Protein AF-A0A9D0P211-F1 (afdb_monomer)

Mean predicted aligned error: 15.89 Å

Solvent-accessible surface area (backbone atoms only — not comparable to full-atom values): 9750 Å² total; per-residue (Å²): 135,83,51,76,66,58,62,56,52,52,61,48,54,74,66,60,80,71,87,71,80,75,67,70,70,62,58,51,58,53,49,53,50,37,59,77,67,68,64,81,74,53,73,68,56,51,55,50,49,47,58,64,66,72,54,76,87,74,56,59,80,42,78,95,65,98,55,91,72,79,74,82,28,56,58,82,74,62,78,62,93,88,68,53,65,65,60,54,50,49,53,51,52,51,52,52,51,51,50,53,46,49,55,53,32,52,68,76,44,55,73,68,44,40,51,58,42,38,40,50,72,74,40,85,80,57,58,54,55,59,62,54,11,63,76,70,73,47,54,41,67,55,50,52,53,42,46,51,53,42,51,54,51,38,53,52,52,70,73,107

Structure (mmCIF, N/CA/C/O backbone):
data_AF-A0A9D0P211-F1
#
_entry.id   AF-A0A9D0P211-F1
#
loop_
_atom_site.group_PDB
_atom_site.id
_atom_site.type_symbol
_atom_site.label_atom_id
_atom_site.label_alt_id
_atom_site.label_comp_id
_atom_site.label_asym_id
_atom_site.label_entity_id
_atom_site.label_seq_id
_atom_site.pdbx_PDB_ins_code
_atom_site.Cartn_x
_atom_site.Cartn_y
_atom_site.Cartn_z
_atom_site.occupancy
_atom_site.B_iso_or_equiv
_atom_site.auth_seq_id
_atom_site.auth_comp_id
_atom_site.auth_asym_id
_atom_site.auth_atom_id
_atom_site.pdbx_PDB_model_num
ATOM 1 N N . MET A 1 1 ? 31.264 -15.981 -13.232 1.00 38.81 1 MET A N 1
ATOM 2 C CA . MET A 1 1 ? 31.185 -14.729 -12.451 1.00 38.81 1 MET A CA 1
ATOM 3 C C . MET A 1 1 ? 31.840 -13.639 -13.275 1.00 38.81 1 MET A C 1
ATOM 5 O O . MET A 1 1 ? 33.048 -13.477 -13.200 1.00 38.81 1 MET A O 1
ATOM 9 N N . ILE A 1 2 ? 31.065 -12.987 -14.140 1.00 40.91 2 ILE A N 1
ATOM 10 C CA . ILE A 1 2 ? 31.546 -11.844 -14.923 1.00 40.91 2 ILE A CA 1
ATOM 11 C C . IL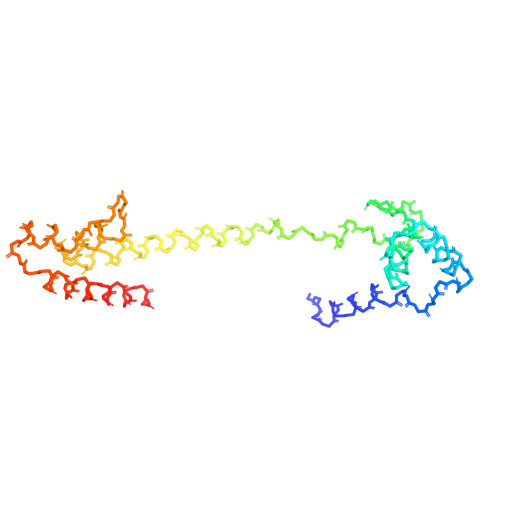E A 1 2 ? 31.554 -10.660 -13.956 1.00 40.91 2 ILE A C 1
ATOM 13 O O . ILE A 1 2 ? 30.556 -10.409 -13.279 1.00 40.91 2 ILE A O 1
ATOM 17 N N . SER A 1 3 ? 32.718 -10.044 -13.777 1.00 36.97 3 SER A N 1
ATOM 18 C CA . SER A 1 3 ? 32.926 -9.029 -12.747 1.00 36.97 3 SER A CA 1
ATOM 19 C C . SER A 1 3 ? 32.096 -7.788 -13.076 1.00 36.97 3 SER A C 1
ATOM 21 O O . SER A 1 3 ? 31.939 -7.439 -14.243 1.00 36.97 3 SER A O 1
ATOM 23 N N . VAL A 1 4 ? 31.602 -7.065 -12.065 1.00 43.34 4 VAL A N 1
ATOM 24 C CA . VAL A 1 4 ? 30.911 -5.769 -12.250 1.00 43.34 4 VAL A CA 1
ATOM 25 C C . VAL A 1 4 ? 31.782 -4.783 -13.059 1.00 43.34 4 VAL A C 1
ATOM 27 O O . VAL A 1 4 ? 31.261 -3.913 -13.755 1.00 43.34 4 VAL A O 1
ATOM 30 N N . SER A 1 5 ? 33.106 -4.976 -13.054 1.00 41.69 5 SER A N 1
ATOM 31 C CA . SER A 1 5 ? 34.055 -4.260 -13.913 1.00 41.69 5 SER A CA 1
ATOM 32 C C . SER A 1 5 ? 33.839 -4.495 -15.417 1.00 41.69 5 SER A C 1
ATOM 34 O O . SER A 1 5 ? 33.964 -3.545 -16.188 1.00 41.69 5 SER A O 1
ATOM 36 N N . ASP A 1 6 ? 33.445 -5.698 -15.845 1.00 41.53 6 ASP A N 1
ATOM 37 C CA . ASP A 1 6 ? 33.253 -6.046 -17.264 1.00 41.53 6 ASP A CA 1
ATOM 38 C C . ASP A 1 6 ? 31.988 -5.385 -17.843 1.00 41.53 6 ASP A C 1
ATOM 40 O O . ASP A 1 6 ? 31.980 -4.913 -18.982 1.00 41.53 6 ASP A O 1
ATOM 44 N N . ALA A 1 7 ? 30.943 -5.223 -17.023 1.00 45.09 7 ALA A N 1
ATOM 45 C CA . ALA A 1 7 ? 29.734 -4.483 -17.396 1.00 45.09 7 ALA A CA 1
ATOM 46 C C . ALA A 1 7 ? 29.995 -2.969 -17.569 1.00 45.09 7 ALA A C 1
ATOM 48 O O . ALA A 1 7 ? 29.375 -2.307 -18.407 1.00 45.09 7 ALA A O 1
ATOM 49 N N . ILE A 1 8 ? 30.948 -2.406 -16.816 1.00 38.53 8 ILE A N 1
ATOM 50 C CA . ILE A 1 8 ? 31.344 -0.991 -16.926 1.00 38.53 8 ILE A CA 1
ATOM 51 C C . ILE A 1 8 ? 32.249 -0.763 -18.149 1.00 38.53 8 ILE A C 1
ATOM 53 O O . ILE A 1 8 ? 32.173 0.296 -18.780 1.00 38.53 8 ILE A O 1
ATOM 57 N N . LEU A 1 9 ? 33.059 -1.756 -18.530 1.00 37.47 9 LEU A N 1
ATOM 58 C CA . LEU A 1 9 ? 33.851 -1.725 -19.763 1.00 37.47 9 LEU A CA 1
ATOM 59 C C . LEU A 1 9 ? 32.972 -1.805 -21.025 1.00 37.47 9 LEU A C 1
ATOM 61 O O . LEU A 1 9 ? 33.251 -1.090 -21.986 1.00 37.47 9 LEU A O 1
ATOM 65 N N . SER A 1 10 ? 31.859 -2.545 -20.987 1.00 44.28 10 SER A N 1
ATOM 66 C CA . SER A 1 10 ? 30.898 -2.626 -22.104 1.00 44.28 10 SER A CA 1
ATOM 67 C C . SER A 1 10 ? 30.072 -1.338 -22.305 1.00 44.28 10 SER A C 1
ATOM 69 O O . SER A 1 10 ? 29.868 -0.867 -23.424 1.00 44.28 10 SER A O 1
ATOM 71 N N . ARG A 1 11 ? 29.690 -0.639 -21.223 1.00 43.88 11 ARG A N 1
ATOM 72 C CA . ARG A 1 11 ? 29.078 0.704 -21.355 1.00 43.88 11 ARG A CA 1
ATOM 73 C C . ARG A 1 11 ? 30.044 1.755 -21.910 1.00 43.88 11 ARG A C 1
ATOM 75 O O . ARG A 1 11 ? 29.602 2.726 -22.527 1.00 43.88 11 ARG A O 1
ATOM 82 N N . LYS A 1 12 ? 31.354 1.582 -21.702 1.00 37.47 12 LYS A N 1
ATOM 83 C CA . LYS A 1 12 ? 32.377 2.452 -22.297 1.00 37.47 12 LYS A CA 1
ATOM 84 C C . LYS A 1 12 ? 32.613 2.153 -23.778 1.00 37.47 12 LYS A C 1
ATOM 86 O O . LYS A 1 12 ? 32.916 3.099 -24.494 1.00 37.47 12 LYS A O 1
ATOM 91 N N . SER A 1 13 ? 32.436 0.918 -24.252 1.00 36.41 13 SER A N 1
ATOM 92 C CA . SER A 1 13 ? 32.700 0.559 -25.654 1.00 36.41 13 SER A CA 1
ATOM 93 C C . SER A 1 13 ? 31.598 1.006 -26.618 1.00 36.41 13 SER A C 1
ATOM 95 O O . SER A 1 13 ? 31.928 1.481 -27.700 1.00 36.41 13 SER A O 1
ATOM 97 N N . ILE A 1 14 ? 30.319 1.002 -26.218 1.00 46.28 14 ILE A N 1
ATOM 98 C CA . ILE A 1 14 ? 29.234 1.551 -27.065 1.00 46.28 14 ILE A CA 1
ATOM 99 C C . ILE A 1 14 ? 29.322 3.087 -27.154 1.00 46.28 14 ILE A C 1
ATOM 101 O O . ILE A 1 14 ? 29.054 3.677 -28.197 1.00 46.28 14 ILE A O 1
ATOM 105 N N . ARG A 1 15 ? 29.777 3.761 -26.087 1.00 42.09 15 ARG A N 1
ATOM 106 C CA . ARG A 1 15 ? 29.963 5.226 -26.074 1.00 42.09 15 ARG A CA 1
ATOM 107 C C . ARG A 1 15 ? 31.279 5.690 -26.722 1.00 42.09 15 ARG A C 1
ATOM 109 O O . ARG A 1 15 ? 31.426 6.881 -26.984 1.00 42.09 15 ARG A O 1
ATOM 116 N N . ALA A 1 16 ? 32.233 4.789 -26.974 1.00 38.78 16 ALA A N 1
ATOM 117 C CA . ALA A 1 16 ? 33.573 5.131 -27.465 1.00 38.78 16 ALA A CA 1
ATOM 118 C C . ALA A 1 16 ? 33.728 5.143 -28.997 1.00 38.78 16 ALA A C 1
ATOM 120 O O . ALA A 1 16 ? 34.757 5.614 -29.475 1.00 38.78 16 ALA A O 1
ATOM 121 N N . TYR A 1 17 ? 32.723 4.729 -29.775 1.00 42.22 17 TYR A N 1
ATOM 122 C CA . TYR A 1 17 ? 32.785 4.742 -31.247 1.00 42.22 17 TYR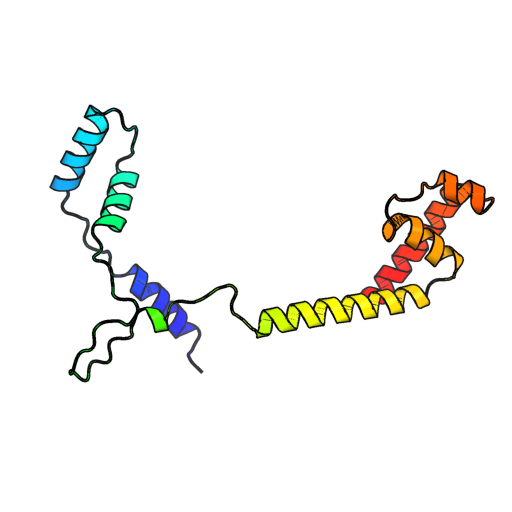 A CA 1
ATOM 123 C C . TYR A 1 17 ? 32.362 6.062 -31.913 1.00 42.22 17 TYR A C 1
ATOM 125 O O . TYR A 1 17 ? 32.032 6.094 -33.093 1.00 42.22 17 TYR A O 1
ATOM 133 N N . ARG A 1 18 ? 32.405 7.188 -31.193 1.00 55.41 18 ARG A N 1
ATOM 134 C CA . ARG A 1 18 ? 32.081 8.502 -31.769 1.00 55.41 18 ARG A CA 1
ATOM 135 C C . ARG A 1 18 ? 33.099 9.557 -31.365 1.00 55.41 18 ARG A C 1
ATOM 137 O O . ARG A 1 18 ? 32.831 10.413 -30.528 1.00 55.41 18 ARG A O 1
ATOM 144 N N . LYS A 1 19 ? 34.303 9.454 -31.929 1.00 43.84 19 LYS A N 1
ATOM 145 C CA . LYS A 1 19 ? 35.372 10.445 -31.738 1.00 43.84 19 LYS A CA 1
ATOM 146 C C . LYS A 1 19 ? 35.809 11.151 -33.017 1.00 43.84 19 LYS A C 1
ATOM 148 O O . LYS A 1 19 ? 36.795 11.875 -32.968 1.00 43.84 19 LYS A O 1
ATOM 153 N N . GLU A 1 20 ? 35.062 11.003 -34.108 1.00 44.72 20 GLU A N 1
ATOM 154 C CA . GLU A 1 20 ? 35.233 11.856 -35.283 1.00 44.72 20 GLU A CA 1
ATOM 155 C C . GLU A 1 20 ? 33.923 12.602 -35.563 1.00 44.72 20 GLU A C 1
ATOM 157 O O . GLU A 1 20 ? 32.877 11.964 -35.718 1.00 44.72 20 GLU A O 1
ATOM 162 N N . PRO A 1 21 ? 33.933 13.947 -35.515 1.00 53.53 21 PRO A N 1
ATOM 163 C CA . PRO A 1 21 ? 32.765 14.740 -35.858 1.00 53.53 21 PRO A CA 1
ATOM 164 C C . PRO A 1 21 ? 32.437 14.550 -37.343 1.00 53.53 21 PRO A C 1
ATOM 166 O O . PRO A 1 21 ? 33.336 14.481 -38.179 1.00 53.53 21 PRO A O 1
ATOM 169 N N . VAL A 1 22 ? 31.142 14.483 -37.659 1.00 54.69 22 VAL A N 1
ATOM 170 C CA . VAL A 1 22 ? 30.643 14.509 -39.042 1.00 54.69 22 VAL A CA 1
ATOM 171 C C . VAL A 1 22 ? 31.258 15.694 -39.808 1.00 54.69 22 VAL A C 1
ATOM 173 O O . VAL A 1 22 ? 31.457 16.755 -39.201 1.00 54.69 22 VAL A O 1
ATOM 176 N N . PRO A 1 23 ? 31.594 15.545 -41.107 1.00 58.88 23 PRO A N 1
ATOM 177 C CA . PRO A 1 23 ? 32.219 16.610 -41.885 1.00 58.88 23 PRO A CA 1
ATOM 178 C C . PRO A 1 23 ? 31.415 17.913 -41.794 1.00 58.88 23 PRO A C 1
ATOM 180 O O . PRO A 1 23 ? 30.256 17.980 -42.196 1.00 58.88 23 PRO A O 1
ATOM 183 N N . PHE A 1 24 ? 32.049 18.959 -41.261 1.00 55.25 24 PHE A N 1
ATOM 184 C CA . PHE A 1 24 ? 31.430 20.247 -40.916 1.00 55.25 24 PHE A CA 1
ATOM 185 C C . PHE A 1 24 ? 30.736 20.956 -42.100 1.00 55.25 24 PHE A C 1
ATOM 187 O O . PHE A 1 24 ? 29.868 21.802 -41.893 1.00 55.25 24 PHE A O 1
ATOM 194 N N . GLU A 1 25 ? 31.083 20.607 -43.341 1.00 59.38 25 GLU A N 1
ATOM 195 C CA . GLU A 1 25 ? 30.479 21.171 -44.556 1.00 59.38 25 GLU A CA 1
ATOM 196 C C . GLU A 1 25 ? 29.020 20.735 -44.765 1.00 59.38 25 GLU A C 1
ATOM 198 O O . GLU A 1 25 ? 28.197 21.569 -45.142 1.00 59.38 25 GLU A O 1
ATOM 203 N N . LEU A 1 26 ? 28.666 19.484 -44.441 1.00 63.00 26 LEU A N 1
ATOM 204 C CA . LEU A 1 26 ? 27.310 18.956 -44.650 1.00 63.00 26 LEU A CA 1
ATOM 205 C C . LEU A 1 26 ? 26.299 19.563 -43.659 1.00 63.00 26 LEU A C 1
ATOM 207 O O . LEU A 1 26 ? 25.164 19.886 -44.010 1.00 63.00 26 LEU A O 1
ATOM 211 N N . LEU A 1 27 ? 26.746 19.787 -42.418 1.00 66.12 27 LEU A N 1
ATOM 212 C CA . LEU A 1 27 ? 25.932 20.344 -41.337 1.00 66.12 27 LEU A CA 1
ATOM 213 C C . LEU A 1 27 ? 25.480 21.782 -41.642 1.00 66.12 27 LEU A C 1
ATOM 215 O O . LEU A 1 27 ? 24.341 22.159 -41.356 1.00 66.12 27 LEU A O 1
ATOM 219 N N . ASN A 1 28 ? 26.360 22.583 -42.251 1.00 69.06 28 ASN A N 1
ATOM 220 C CA . ASN A 1 28 ? 26.060 23.971 -42.599 1.00 69.06 28 ASN A CA 1
ATOM 221 C C . ASN A 1 28 ? 25.002 24.065 -43.704 1.00 69.06 28 ASN A C 1
ATOM 223 O O . ASN A 1 28 ? 24.097 24.889 -43.607 1.00 69.06 28 ASN A O 1
ATOM 227 N N . GLU A 1 29 ? 25.055 23.196 -44.714 1.00 74.56 29 GLU A N 1
ATOM 228 C CA . GLU A 1 29 ? 24.070 23.182 -45.802 1.00 74.56 29 GLU A CA 1
ATOM 229 C C . GLU A 1 29 ? 22.661 22.801 -45.310 1.00 74.56 29 GLU A C 1
ATOM 231 O O . GLU A 1 29 ? 21.656 23.417 -45.697 1.00 74.56 29 GLU A O 1
ATOM 236 N N . ILE A 1 30 ? 22.579 21.834 -44.390 1.00 74.00 30 ILE A N 1
ATOM 237 C CA . ILE A 1 30 ? 21.316 21.416 -43.770 1.00 74.00 30 ILE A CA 1
ATOM 238 C C . ILE A 1 30 ? 20.754 22.535 -42.888 1.00 74.00 30 ILE A C 1
ATOM 240 O O . ILE A 1 30 ? 19.554 22.808 -42.940 1.00 74.00 30 ILE A O 1
ATOM 244 N N . LEU A 1 31 ? 21.601 23.235 -42.126 1.00 73.75 31 LEU A N 1
ATOM 245 C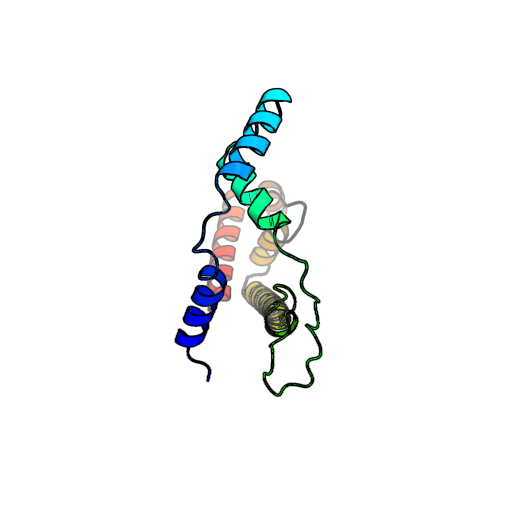 CA . LEU A 1 31 ? 21.175 24.354 -41.279 1.00 73.75 31 LEU A CA 1
ATOM 246 C C . LEU A 1 31 ? 20.725 25.581 -42.074 1.00 73.75 31 LEU A C 1
ATOM 248 O O . LEU A 1 31 ? 19.741 26.223 -41.703 1.00 73.75 3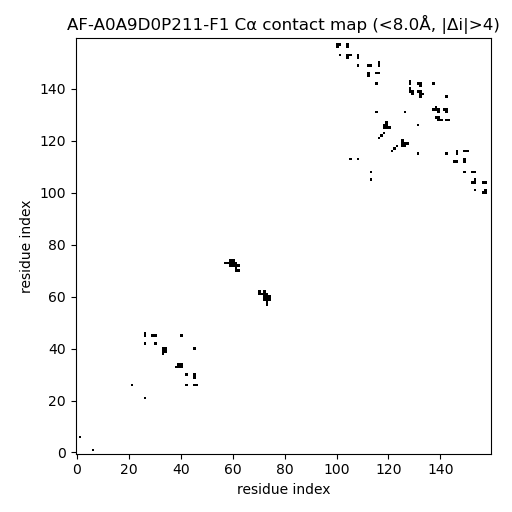1 LEU A O 1
ATOM 252 N N . GLU A 1 32 ? 21.400 25.901 -43.177 1.00 76.38 32 GLU A N 1
ATOM 253 C CA . GLU A 1 32 ? 20.958 26.949 -44.103 1.00 76.38 32 GLU A CA 1
ATOM 254 C C . GLU A 1 32 ? 19.603 26.607 -44.724 1.00 76.38 32 GLU A C 1
ATOM 256 O O . GLU A 1 32 ? 18.715 27.456 -44.829 1.00 76.38 32 GLU A O 1
ATOM 261 N N . THR A 1 33 ? 19.391 25.338 -45.071 1.00 77.88 33 THR A N 1
ATOM 262 C CA . THR A 1 33 ? 18.098 24.881 -45.579 1.00 77.88 33 THR A CA 1
ATOM 263 C C . THR A 1 33 ? 17.029 24.924 -44.485 1.00 77.88 33 THR A C 1
ATOM 265 O O . THR A 1 33 ? 15.952 25.460 -44.723 1.00 77.88 33 THR A O 1
ATOM 268 N N . ALA A 1 34 ? 17.320 24.484 -43.261 1.00 77.25 34 ALA A N 1
ATOM 269 C CA . ALA A 1 34 ? 16.378 24.560 -42.144 1.00 77.25 34 ALA A CA 1
ATOM 270 C C . ALA A 1 34 ? 15.953 26.006 -41.824 1.00 77.25 34 ALA A C 1
ATOM 272 O O . ALA A 1 34 ? 14.771 26.256 -41.585 1.00 77.25 34 ALA A O 1
ATOM 273 N N . ARG A 1 35 ? 16.893 26.964 -41.887 1.00 76.06 35 ARG A N 1
ATOM 274 C CA . ARG A 1 35 ? 16.611 28.404 -41.741 1.00 76.06 35 ARG A CA 1
ATOM 275 C C . ARG A 1 35 ? 15.782 28.960 -42.891 1.00 76.06 35 ARG A C 1
ATOM 277 O O . ARG A 1 35 ? 14.823 29.679 -42.651 1.00 76.06 35 ARG A O 1
ATOM 284 N N . ARG A 1 36 ? 16.119 28.612 -44.135 1.00 73.44 36 ARG A N 1
ATOM 285 C CA . ARG A 1 36 ? 15.383 29.061 -45.328 1.00 73.44 36 ARG A CA 1
ATOM 286 C C . ARG A 1 36 ? 13.910 28.635 -45.319 1.00 73.44 36 ARG A C 1
ATOM 288 O O . ARG A 1 36 ? 13.085 29.327 -45.903 1.00 73.44 36 ARG A O 1
ATOM 295 N N . TRP A 1 37 ? 13.599 27.506 -44.687 1.00 77.94 37 TRP A N 1
ATOM 296 C CA . TRP A 1 37 ? 12.245 26.956 -44.588 1.00 77.94 37 TRP A CA 1
ATOM 297 C C . TRP A 1 37 ? 11.585 27.198 -43.213 1.00 77.94 37 TRP A C 1
ATOM 299 O O . TRP A 1 37 ? 10.551 26.596 -42.940 1.00 77.94 37 TRP A O 1
ATOM 309 N N . ASP A 1 38 ? 12.164 28.058 -42.358 1.00 77.25 38 ASP A N 1
ATOM 310 C CA . ASP A 1 38 ? 11.651 28.416 -41.020 1.00 77.25 38 ASP A CA 1
ATOM 311 C C . ASP A 1 38 ? 11.287 27.205 -40.133 1.00 77.25 38 ASP A C 1
ATOM 313 O O . ASP A 1 38 ? 10.359 27.230 -39.327 1.00 77.25 38 ASP A O 1
ATOM 317 N N . LEU A 1 39 ? 12.061 26.122 -40.241 1.00 78.31 39 LEU A N 1
ATOM 318 C CA . LEU A 1 39 ? 11.810 24.878 -39.501 1.00 78.31 39 LEU A CA 1
ATOM 319 C C . LEU A 1 39 ? 12.146 24.981 -38.000 1.00 78.31 39 LEU A C 1
ATOM 321 O O . LEU A 1 39 ? 11.850 24.058 -37.247 1.00 78.31 39 LEU A O 1
ATOM 325 N N . GLY A 1 40 ? 12.754 26.085 -37.547 1.00 79.06 40 GLY A N 1
ATOM 326 C CA . GLY A 1 40 ? 12.978 26.373 -36.122 1.00 79.06 40 GLY A CA 1
ATOM 327 C C . GLY A 1 40 ? 13.919 25.408 -35.385 1.00 79.06 40 GLY A C 1
ATOM 328 O O . GLY A 1 40 ? 13.896 25.366 -34.158 1.00 79.06 40 GLY A O 1
ATOM 329 N N . VAL A 1 41 ? 14.733 24.639 -36.112 1.00 81.44 41 VAL A N 1
ATOM 330 C CA . VAL A 1 41 ? 15.601 23.580 -35.566 1.00 81.44 41 VAL A CA 1
ATOM 331 C C . VAL A 1 41 ? 16.971 24.135 -35.168 1.00 81.44 41 VAL A C 1
ATOM 333 O O . VAL A 1 41 ? 17.562 24.943 -35.891 1.00 81.44 41 VAL A O 1
ATOM 336 N N . LYS A 1 42 ? 17.510 23.689 -34.030 1.00 81.75 42 LYS A N 1
ATOM 337 C CA . LYS A 1 42 ? 18.843 24.087 -33.546 1.00 81.75 42 LYS A CA 1
ATOM 338 C C . LYS A 1 42 ? 19.969 23.270 -34.209 1.00 81.75 42 LYS A C 1
ATOM 340 O O . LYS A 1 42 ? 19.768 22.101 -34.526 1.00 81.75 42 LYS A O 1
ATOM 345 N N . PRO A 1 43 ? 21.198 23.817 -34.325 1.00 76.75 43 PRO A N 1
ATOM 346 C CA . PRO A 1 43 ? 22.375 23.082 -34.815 1.00 76.75 43 PRO A CA 1
ATOM 347 C C . PRO A 1 43 ? 22.641 21.743 -34.118 1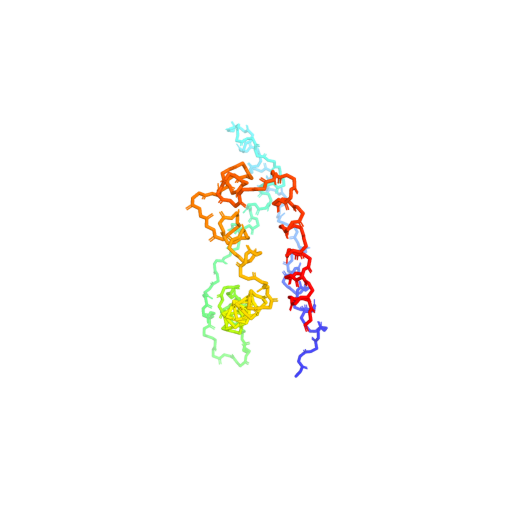.00 76.75 43 PRO A C 1
ATOM 349 O O . PRO A 1 43 ? 23.011 20.764 -34.762 1.00 76.75 4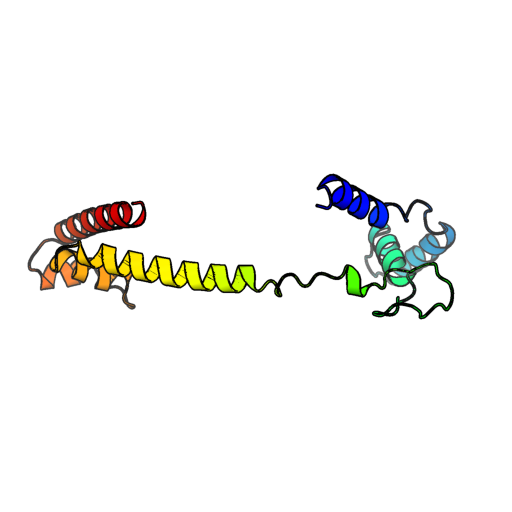3 PRO A O 1
ATOM 352 N N . GLU A 1 44 ? 22.414 21.692 -32.805 1.00 78.81 44 GLU A N 1
ATOM 353 C CA . GLU A 1 44 ? 22.590 20.487 -31.988 1.00 78.81 44 GLU A CA 1
ATOM 354 C C . GLU A 1 44 ? 21.596 19.383 -32.375 1.00 78.81 44 GLU A C 1
ATOM 356 O O . GLU A 1 44 ? 21.977 18.220 -32.487 1.00 78.81 44 GLU A O 1
ATOM 361 N N . GLU A 1 45 ? 20.345 19.755 -32.664 1.00 78.31 45 GLU A N 1
ATOM 362 C CA . GLU A 1 45 ? 19.288 18.826 -33.077 1.00 78.31 45 GLU A CA 1
ATOM 363 C C . GLU A 1 45 ? 19.570 18.255 -34.472 1.00 78.31 45 GLU A C 1
ATOM 365 O O . GLU A 1 45 ? 19.342 17.072 -34.707 1.00 78.31 45 GLU A O 1
ATOM 370 N N . VAL A 1 46 ? 20.126 19.058 -35.388 1.00 80.75 46 VAL A N 1
ATOM 371 C CA . VAL A 1 46 ? 20.536 18.583 -36.721 1.00 80.75 46 VAL A CA 1
ATOM 372 C C . VAL A 1 46 ? 21.689 17.584 -36.620 1.00 80.75 46 VAL A C 1
ATOM 374 O O . VAL A 1 46 ? 21.627 16.527 -37.241 1.00 80.75 46 VAL A O 1
ATOM 377 N N . SER A 1 47 ? 22.696 17.864 -35.791 1.00 77.50 47 SER A N 1
ATOM 378 C CA . SER A 1 47 ? 23.827 16.953 -35.561 1.00 77.50 47 SER A CA 1
ATOM 379 C C . SER A 1 47 ? 23.398 15.631 -34.903 1.00 77.50 47 SER A C 1
ATOM 381 O O . SER A 1 47 ? 23.924 14.556 -35.214 1.00 77.50 47 SER A O 1
ATOM 383 N N . GLU A 1 48 ? 22.412 15.684 -34.002 1.00 78.38 48 GLU A N 1
ATOM 384 C CA . GLU A 1 48 ? 21.810 14.493 -33.404 1.00 78.38 48 GLU A CA 1
ATOM 385 C C . GLU A 1 48 ? 20.973 13.700 -34.417 1.00 78.38 48 GLU A C 1
ATOM 387 O O . GLU A 1 48 ? 21.101 12.478 -34.492 1.00 78.38 48 GLU A O 1
ATOM 392 N N . MET A 1 49 ? 20.149 14.368 -35.225 1.00 78.12 49 MET A N 1
ATOM 393 C CA . MET A 1 49 ? 19.350 13.711 -36.261 1.00 78.12 49 MET A CA 1
ATOM 394 C C . MET A 1 49 ? 20.234 13.069 -37.330 1.00 78.12 49 MET A C 1
ATOM 396 O O . MET A 1 49 ? 20.024 11.908 -37.671 1.00 78.12 49 MET A O 1
ATOM 400 N N . GLU A 1 50 ? 21.274 13.764 -37.790 1.00 77.50 50 GLU A N 1
ATOM 401 C CA . GLU A 1 50 ? 22.261 13.218 -38.721 1.00 77.50 50 GLU A CA 1
ATOM 402 C C . GLU A 1 50 ? 23.001 12.028 -38.101 1.00 77.50 50 GLU A C 1
ATOM 404 O O . GLU A 1 50 ? 23.201 11.016 -38.766 1.00 77.50 50 GLU A O 1
ATOM 409 N N . SER A 1 51 ? 23.323 12.070 -36.802 1.00 75.75 51 SER A N 1
ATOM 410 C CA . SER A 1 51 ? 23.869 10.903 -36.096 1.00 75.75 51 SER A CA 1
ATOM 411 C C . SER A 1 51 ? 22.983 9.675 -36.194 1.00 75.75 51 SER A C 1
ATOM 413 O O . SER A 1 51 ? 23.492 8.562 -36.282 1.00 75.75 51 SER A O 1
ATOM 415 N N . ARG A 1 52 ? 21.674 9.872 -36.027 1.00 75.38 52 ARG A N 1
ATOM 416 C CA . ARG A 1 52 ? 20.705 8.779 -35.972 1.00 75.38 52 ARG A CA 1
ATOM 417 C C . ARG A 1 52 ? 20.415 8.254 -37.374 1.00 75.38 52 ARG A C 1
ATOM 419 O O . ARG A 1 52 ? 20.192 7.064 -37.528 1.00 75.38 52 ARG A O 1
ATOM 426 N N . LEU A 1 53 ? 20.443 9.137 -38.373 1.00 77.62 53 LEU A N 1
ATOM 427 C CA . LEU A 1 53 ? 20.121 8.825 -39.763 1.00 77.62 53 LEU A CA 1
ATOM 428 C C . LEU A 1 53 ? 21.323 8.302 -40.568 1.00 77.62 53 LEU A C 1
ATOM 430 O O . LEU A 1 53 ? 21.133 7.546 -41.511 1.00 77.62 53 LEU A O 1
ATOM 434 N N . SER A 1 54 ? 22.551 8.689 -40.210 1.00 74.94 54 SER A N 1
ATOM 435 C CA . SER A 1 54 ? 23.780 8.225 -40.881 1.00 74.94 54 SER A CA 1
ATOM 436 C C . SER A 1 54 ? 24.176 6.790 -40.521 1.00 74.94 54 SER A C 1
ATOM 438 O O . SER A 1 54 ? 25.022 6.203 -41.196 1.00 74.94 54 SER A O 1
ATOM 440 N N . GLY A 1 55 ? 23.581 6.211 -39.476 1.00 69.50 55 GLY A N 1
ATOM 441 C CA . GLY A 1 55 ? 23.778 4.806 -39.137 1.00 69.50 55 GLY A CA 1
ATOM 442 C C . GLY A 1 55 ? 23.077 3.894 -40.144 1.00 69.50 55 GLY A C 1
ATOM 443 O O . GLY A 1 55 ? 21.872 4.014 -40.348 1.00 69.50 55 GLY A O 1
ATOM 444 N N . SER A 1 56 ? 23.817 2.962 -40.753 1.00 72.19 56 SER A N 1
ATOM 445 C CA . SER A 1 56 ? 23.203 1.845 -41.482 1.00 72.19 56 SER A CA 1
ATOM 446 C C . SER A 1 56 ? 22.418 0.977 -40.504 1.00 72.19 56 SER A C 1
ATOM 448 O O . SER A 1 56 ? 22.898 0.713 -39.400 1.00 72.19 56 SER A O 1
ATOM 450 N N . ASP A 1 57 ? 21.250 0.496 -40.926 1.00 73.12 57 ASP A N 1
ATOM 451 C CA . ASP A 1 57 ? 20.505 -0.489 -40.148 1.00 73.12 57 ASP A CA 1
ATOM 452 C C . ASP A 1 57 ? 21.352 -1.762 -39.981 1.00 73.12 57 ASP A C 1
ATOM 454 O O . ASP A 1 57 ? 22.031 -2.198 -40.919 1.00 73.12 57 ASP A O 1
ATOM 458 N N . LEU A 1 58 ? 21.355 -2.319 -38.770 1.00 74.38 58 LEU A N 1
ATOM 459 C CA . LEU A 1 58 ? 22.072 -3.548 -38.441 1.00 74.38 58 LEU A CA 1
ATOM 460 C C . LEU A 1 58 ? 21.064 -4.690 -38.397 1.00 74.38 58 LEU A C 1
ATOM 462 O O . LEU A 1 58 ? 20.053 -4.613 -37.702 1.00 74.38 58 LEU A O 1
ATOM 466 N N . GLY A 1 59 ? 21.364 -5.781 -39.102 1.00 81.31 59 GLY A N 1
ATOM 467 C CA . GLY A 1 59 ? 20.548 -6.989 -39.037 1.00 81.31 59 GLY A CA 1
ATOM 468 C C . GLY A 1 59 ? 20.436 -7.501 -37.599 1.00 81.31 59 GLY A C 1
ATOM 469 O O . GLY A 1 59 ? 21.438 -7.620 -36.895 1.00 81.31 59 GLY A O 1
ATOM 470 N N . PHE A 1 60 ? 19.216 -7.823 -37.170 1.00 79.38 60 PHE A N 1
ATOM 471 C CA . PHE A 1 60 ? 18.923 -8.268 -35.804 1.00 79.38 60 PHE A CA 1
ATOM 472 C C . PHE A 1 60 ? 19.727 -9.513 -35.381 1.00 79.38 60 PHE A C 1
ATOM 474 O O . PHE A 1 60 ? 20.240 -9.569 -34.263 1.00 79.38 60 PHE A O 1
ATOM 481 N N . ASP A 1 61 ? 19.874 -10.470 -36.300 1.00 80.38 61 ASP A N 1
ATOM 482 C CA . ASP A 1 61 ? 20.611 -11.730 -36.112 1.00 80.38 61 ASP A CA 1
ATOM 483 C C . ASP A 1 61 ? 22.093 -11.627 -36.540 1.00 80.38 61 ASP A C 1
ATOM 485 O O . ASP A 1 61 ? 22.824 -12.611 -36.566 1.00 80.38 61 ASP A O 1
ATOM 489 N N . GLY A 1 62 ? 22.566 -10.418 -36.873 1.00 73.88 62 GLY A N 1
ATOM 490 C CA . GLY A 1 62 ? 23.909 -10.195 -37.410 1.00 73.88 62 GLY A CA 1
ATOM 491 C C . GLY A 1 62 ? 24.089 -10.716 -38.841 1.00 73.88 62 GLY A C 1
ATOM 492 O O . GLY A 1 62 ? 23.128 -11.035 -39.543 1.00 73.88 62 GLY A O 1
ATOM 493 N N . PHE A 1 63 ? 25.342 -10.759 -39.294 1.00 67.56 63 PHE A N 1
ATOM 494 C CA . PHE A 1 63 ? 25.724 -11.363 -40.570 1.00 67.56 63 PHE A CA 1
ATOM 495 C C . PHE A 1 63 ? 26.329 -12.742 -40.298 1.00 67.56 63 PHE A C 1
ATOM 497 O O . PHE A 1 63 ? 27.210 -12.860 -39.448 1.00 67.56 63 PHE A O 1
ATOM 504 N N . GLN A 1 64 ? 25.888 -13.773 -41.022 1.00 60.22 64 GLN A N 1
ATOM 505 C CA . GLN A 1 64 ? 26.563 -15.073 -41.011 1.00 60.22 64 GLN A CA 1
ATOM 506 C C . GLN A 1 64 ? 27.898 -14.924 -41.754 1.00 60.22 64 GLN A C 1
ATOM 508 O O . GLN A 1 64 ? 27.918 -14.850 -42.982 1.00 60.22 64 GLN A O 1
ATOM 513 N N . SER A 1 65 ? 28.994 -14.800 -41.008 1.00 59.59 65 SER A N 1
ATOM 514 C CA . SER A 1 65 ? 30.357 -14.882 -41.538 1.00 59.59 65 SER A CA 1
ATOM 515 C C . SER A 1 65 ? 30.870 -16.310 -41.347 1.00 59.59 65 SER A C 1
ATOM 517 O O . SER A 1 65 ? 30.678 -16.882 -40.279 1.00 59.59 65 SER A O 1
ATOM 519 N N . ASP A 1 66 ? 31.516 -16.871 -42.372 1.00 57.09 66 ASP A N 1
ATOM 520 C CA . ASP A 1 66 ? 32.211 -18.174 -42.328 1.00 57.09 66 ASP A CA 1
ATOM 521 C C . ASP A 1 66 ? 33.582 -18.082 -41.615 1.00 57.09 66 ASP A C 1
ATOM 523 O O . ASP A 1 66 ? 34.308 -19.072 -41.524 1.00 57.09 66 ASP A O 1
ATOM 527 N N . ASP A 1 67 ? 33.956 -16.886 -41.147 1.00 60.03 67 ASP A N 1
ATOM 528 C CA . ASP A 1 67 ? 35.202 -16.618 -40.428 1.00 60.03 67 ASP A CA 1
ATOM 529 C C . ASP A 1 67 ? 34.987 -16.754 -38.911 1.00 60.03 67 ASP A C 1
ATOM 531 O O . ASP A 1 67 ? 33.989 -16.271 -38.376 1.00 60.03 67 ASP A O 1
ATOM 535 N N . ASP A 1 68 ? 35.937 -17.387 -38.218 1.00 55.03 68 ASP A N 1
ATOM 536 C CA . ASP A 1 68 ? 35.885 -17.776 -36.789 1.00 55.03 68 ASP A CA 1
ATOM 537 C C . ASP A 1 68 ? 35.891 -16.559 -35.823 1.00 55.03 68 ASP A C 1
ATOM 539 O O . ASP A 1 68 ? 35.889 -16.692 -34.594 1.00 55.03 68 ASP A O 1
ATOM 543 N N . ASP A 1 69 ? 35.867 -15.344 -36.379 1.00 57.34 69 ASP A N 1
ATOM 544 C CA . ASP A 1 69 ? 35.614 -14.096 -35.673 1.00 57.34 69 ASP A CA 1
ATOM 545 C C . ASP A 1 69 ? 34.117 -14.005 -35.343 1.00 57.34 69 ASP A C 1
ATOM 547 O O . ASP A 1 69 ? 33.305 -13.418 -36.059 1.00 57.34 69 ASP A O 1
ATOM 551 N N . ASN A 1 70 ? 33.755 -14.630 -34.223 1.00 58.62 70 ASN A N 1
ATOM 552 C CA . ASN A 1 70 ? 32.410 -14.693 -33.658 1.00 58.62 70 ASN A CA 1
ATOM 553 C C . ASN A 1 70 ? 31.848 -13.284 -33.363 1.00 58.62 70 ASN A C 1
ATOM 555 O O . ASN A 1 70 ? 31.896 -12.787 -32.233 1.00 58.62 70 ASN A O 1
ATOM 559 N N . HIS A 1 71 ? 31.325 -12.613 -34.389 1.00 65.56 71 HIS A N 1
ATOM 560 C CA . HIS A 1 71 ? 30.638 -11.339 -34.258 1.00 65.56 71 HIS A CA 1
ATOM 561 C C . HIS A 1 71 ? 29.341 -11.547 -33.470 1.00 65.56 71 HIS A C 1
ATOM 563 O O . HIS A 1 71 ? 28.367 -12.101 -33.973 1.00 65.56 71 HIS A O 1
ATOM 569 N N . THR A 1 72 ? 29.312 -11.083 -32.219 1.00 70.06 72 THR A N 1
ATOM 570 C CA . THR A 1 72 ? 28.106 -11.115 -31.385 1.00 70.06 72 THR A CA 1
ATOM 571 C C . THR A 1 72 ? 26.983 -10.307 -32.042 1.00 70.06 72 THR A C 1
ATOM 573 O O . THR A 1 72 ? 27.054 -9.078 -32.121 1.00 70.06 72 THR A O 1
ATOM 576 N N . ALA A 1 73 ? 25.936 -11.003 -32.490 1.00 82.38 73 ALA A N 1
ATOM 577 C CA . ALA A 1 73 ? 24.750 -10.400 -33.085 1.00 82.38 73 ALA A CA 1
ATOM 578 C C . ALA A 1 73 ? 24.024 -9.457 -32.104 1.00 82.38 73 ALA A C 1
ATOM 580 O O . ALA A 1 73 ? 24.036 -9.712 -30.892 1.00 82.38 73 ALA A O 1
ATOM 581 N N . PRO A 1 74 ? 23.342 -8.403 -32.602 1.00 81.50 74 PRO A N 1
ATOM 582 C CA . PRO A 1 74 ? 22.618 -7.454 -31.764 1.00 81.50 74 PRO A CA 1
ATOM 583 C C . PRO A 1 74 ? 21.680 -8.073 -30.731 1.00 81.50 74 PRO A C 1
ATOM 585 O O . PRO A 1 74 ? 21.666 -7.655 -29.574 1.00 81.50 74 PRO A O 1
ATOM 588 N N . ILE A 1 75 ? 20.970 -9.134 -31.112 1.00 83.62 75 ILE A N 1
ATOM 589 C CA . ILE A 1 75 ? 20.062 -9.877 -30.234 1.00 83.62 75 ILE A CA 1
ATOM 590 C C . ILE A 1 75 ? 20.686 -10.312 -28.899 1.00 83.62 75 ILE A C 1
ATOM 592 O O . ILE A 1 75 ? 20.002 -10.309 -27.879 1.00 83.62 75 ILE A O 1
ATOM 596 N N . ALA A 1 76 ? 21.978 -10.642 -28.865 1.00 83.00 76 ALA A N 1
ATOM 597 C CA . ALA A 1 76 ? 22.617 -11.195 -27.673 1.00 83.00 76 ALA A CA 1
ATOM 598 C C . ALA A 1 76 ? 22.804 -10.171 -26.537 1.00 83.00 76 ALA A C 1
ATOM 600 O O . ALA A 1 76 ? 23.044 -10.563 -25.395 1.00 83.00 76 ALA A O 1
ATOM 601 N N . TYR A 1 77 ? 22.702 -8.872 -26.829 1.00 83.19 77 TYR A N 1
ATOM 602 C CA . TYR A 1 77 ? 22.793 -7.799 -25.833 1.00 83.19 77 TYR A CA 1
ATOM 603 C C . TYR A 1 77 ? 21.534 -6.927 -25.753 1.00 83.19 77 TYR A C 1
ATOM 605 O O . TYR A 1 77 ? 21.486 -6.007 -24.933 1.00 83.19 77 TYR A O 1
ATOM 613 N N . LEU A 1 78 ? 20.514 -7.200 -26.572 1.00 82.19 78 LEU A N 1
ATOM 614 C CA . LEU A 1 78 ? 19.214 -6.546 -26.456 1.00 82.19 78 LEU A CA 1
ATOM 615 C C . LEU A 1 78 ? 18.472 -7.107 -25.241 1.00 82.19 78 LEU A C 1
ATOM 617 O O . LEU A 1 78 ? 18.072 -8.268 -25.206 1.00 82.19 78 LEU A O 1
ATOM 621 N N . THR A 1 79 ? 18.286 -6.267 -24.228 1.00 79.50 79 THR A N 1
ATOM 622 C CA . THR A 1 79 ? 17.518 -6.611 -23.032 1.00 79.50 79 THR A CA 1
ATOM 623 C C . THR A 1 79 ? 16.062 -6.209 -23.201 1.00 79.50 79 THR A C 1
ATOM 625 O O . THR A 1 79 ? 15.754 -5.144 -23.734 1.00 79.50 79 THR A O 1
ATOM 628 N N . HIS A 1 80 ? 15.157 -7.048 -22.703 1.00 80.50 80 HIS A N 1
ATOM 629 C CA . HIS A 1 80 ? 13.744 -6.715 -22.597 1.00 80.50 80 HIS A CA 1
ATOM 630 C C . HIS A 1 80 ? 13.414 -6.424 -21.131 1.00 80.50 80 HIS A C 1
ATOM 632 O O . HIS A 1 80 ? 13.328 -7.344 -20.320 1.00 80.50 80 HIS A O 1
ATOM 638 N N . ASP A 1 81 ? 13.213 -5.150 -20.792 1.00 73.06 81 ASP A N 1
ATOM 639 C CA . ASP A 1 81 ? 13.042 -4.693 -19.401 1.00 73.06 81 ASP A CA 1
ATOM 640 C C . ASP A 1 81 ? 11.836 -5.326 -18.683 1.00 73.06 81 ASP A C 1
ATOM 642 O O . ASP A 1 81 ? 11.802 -5.389 -17.461 1.00 73.06 81 ASP A O 1
ATOM 646 N N . SER A 1 82 ? 10.844 -5.821 -19.426 1.00 69.25 82 SER A N 1
ATOM 647 C CA . SER A 1 82 ? 9.619 -6.436 -18.883 1.00 69.25 82 SER A CA 1
ATOM 648 C C . SER A 1 82 ? 9.637 -7.970 -18.839 1.00 69.25 82 SER A C 1
ATOM 650 O O . SER A 1 82 ? 8.622 -8.572 -18.500 1.00 69.25 82 SER A O 1
ATOM 652 N N . ALA A 1 83 ? 10.737 -8.619 -19.232 1.00 67.44 83 ALA A N 1
ATOM 653 C CA . ALA A 1 83 ? 10.751 -10.066 -19.461 1.00 67.44 83 ALA A CA 1
ATOM 654 C C . ALA A 1 83 ? 11.353 -10.893 -18.318 1.00 67.44 83 ALA A C 1
ATOM 656 O O . ALA A 1 83 ? 11.492 -12.099 -18.493 1.00 67.44 83 ALA A O 1
ATOM 657 N N . ASP A 1 84 ? 11.721 -10.292 -17.181 1.00 84.88 84 ASP A N 1
ATOM 658 C CA . ASP A 1 84 ? 12.319 -11.046 -16.076 1.00 84.88 84 ASP A CA 1
ATOM 659 C C . ASP A 1 84 ? 11.248 -11.867 -15.321 1.00 84.88 84 ASP A C 1
ATOM 661 O O . ASP A 1 84 ? 10.416 -11.301 -14.594 1.00 84.88 84 ASP A O 1
ATOM 665 N N . PRO A 1 85 ? 11.241 -13.211 -15.449 1.00 87.69 85 PRO A N 1
ATOM 666 C CA . PRO A 1 85 ? 10.271 -14.049 -14.756 1.00 87.69 85 PRO A CA 1
ATOM 667 C C . PRO A 1 85 ? 10.460 -13.999 -13.238 1.00 87.69 85 PRO A C 1
ATOM 669 O O . PRO A 1 85 ? 9.488 -14.183 -12.505 1.00 87.69 85 PRO A O 1
ATOM 672 N N . ALA A 1 86 ? 11.682 -13.725 -12.761 1.00 89.50 86 ALA A N 1
ATOM 673 C CA . ALA A 1 86 ? 11.966 -13.616 -11.337 1.00 89.50 86 ALA A CA 1
ATOM 674 C C . ALA A 1 86 ? 11.236 -12.416 -10.723 1.00 89.50 86 ALA A C 1
ATOM 676 O O . ALA A 1 86 ? 10.598 -12.570 -9.687 1.00 89.50 86 ALA A O 1
ATOM 677 N N . GLN A 1 87 ? 11.235 -11.262 -11.400 1.00 89.50 87 GLN A N 1
ATOM 678 C CA . GLN A 1 87 ? 10.502 -10.073 -10.944 1.00 89.50 87 GLN A CA 1
ATOM 679 C C . GLN A 1 87 ? 8.989 -10.291 -10.944 1.00 89.50 87 GLN A C 1
ATOM 681 O O . GLN A 1 87 ? 8.288 -9.851 -10.035 1.00 89.50 87 GLN A O 1
ATOM 686 N N . THR A 1 88 ? 8.471 -10.992 -11.955 1.00 89.44 88 THR A N 1
ATOM 687 C CA . THR A 1 88 ? 7.035 -11.296 -12.035 1.00 89.44 88 THR A CA 1
ATOM 688 C C . THR A 1 88 ? 6.603 -12.217 -10.893 1.00 89.44 88 THR A C 1
ATOM 690 O O . THR A 1 88 ? 5.579 -11.970 -10.252 1.00 89.44 88 THR A O 1
ATOM 693 N N . LEU A 1 89 ? 7.391 -13.259 -10.614 1.00 92.81 89 LEU A N 1
ATOM 694 C CA . LEU A 1 89 ? 7.139 -14.177 -9.507 1.00 92.81 89 LEU A CA 1
ATOM 695 C C . LEU A 1 89 ? 7.273 -13.470 -8.153 1.00 92.81 89 LEU A C 1
ATOM 697 O O . LEU A 1 89 ? 6.387 -13.601 -7.316 1.00 92.81 89 LEU A O 1
ATOM 701 N N . GLU A 1 90 ? 8.322 -12.666 -7.969 1.00 93.00 90 GLU A N 1
ATOM 702 C CA . GLU A 1 90 ? 8.530 -11.873 -6.756 1.00 93.00 90 GLU A CA 1
ATOM 703 C C . GLU A 1 90 ? 7.342 -10.942 -6.488 1.00 93.00 90 GLU A C 1
ATOM 705 O O . GLU A 1 90 ? 6.838 -10.900 -5.369 1.00 93.00 90 GLU A O 1
ATOM 710 N N . ALA A 1 91 ? 6.839 -10.236 -7.505 1.00 91.81 91 ALA A N 1
ATOM 711 C CA . ALA A 1 91 ? 5.682 -9.357 -7.357 1.00 91.81 91 ALA A CA 1
ATOM 712 C C . ALA A 1 91 ? 4.413 -10.127 -6.950 1.00 91.81 91 ALA A C 1
ATOM 714 O O . ALA A 1 91 ? 3.655 -9.669 -6.086 1.00 91.81 91 ALA A O 1
ATOM 715 N N . ALA A 1 92 ? 4.186 -11.303 -7.543 1.00 92.88 92 ALA A N 1
ATOM 716 C CA . ALA A 1 92 ? 3.062 -12.166 -7.196 1.00 92.88 92 ALA A CA 1
ATOM 717 C C . ALA A 1 92 ? 3.171 -12.671 -5.747 1.00 92.88 92 ALA A C 1
ATOM 719 O O . ALA A 1 92 ? 2.225 -12.505 -4.968 1.00 92.88 92 ALA A O 1
ATOM 720 N N . ASP A 1 93 ? 4.333 -13.198 -5.363 1.00 94.88 93 ASP A N 1
ATOM 721 C CA . ASP A 1 93 ? 4.608 -13.686 -4.012 1.00 94.88 93 ASP A CA 1
ATOM 722 C C . ASP A 1 93 ? 4.484 -12.565 -2.979 1.00 94.88 93 ASP A C 1
ATOM 724 O O . ASP A 1 93 ? 3.841 -12.742 -1.943 1.00 94.88 93 ASP A O 1
ATOM 728 N N . TRP A 1 94 ? 5.015 -11.379 -3.281 1.00 94.38 94 TRP A N 1
ATOM 729 C CA . TRP A 1 94 ? 4.922 -10.205 -2.417 1.00 94.38 94 TRP A CA 1
ATOM 730 C C . TRP A 1 94 ? 3.469 -9.767 -2.203 1.00 94.38 94 TRP A C 1
ATOM 732 O O . TRP A 1 94 ? 3.062 -9.480 -1.074 1.00 94.38 94 TRP A O 1
ATOM 742 N N . SER A 1 95 ? 2.652 -9.768 -3.263 1.00 94.25 95 SER A N 1
ATOM 743 C CA . SER A 1 95 ? 1.226 -9.437 -3.161 1.00 94.25 95 SER A CA 1
ATOM 744 C C . SER A 1 95 ? 0.461 -10.436 -2.282 1.00 94.25 95 SER A C 1
ATOM 746 O O . SER A 1 95 ? -0.275 -10.028 -1.380 1.00 94.25 95 SER A O 1
ATOM 748 N N . SER A 1 96 ? 0.702 -11.737 -2.482 1.00 95.00 96 SER A N 1
ATOM 749 C CA . SER A 1 96 ? 0.080 -12.822 -1.720 1.00 95.00 96 SER A CA 1
ATOM 750 C C . SER A 1 96 ? 0.501 -12.776 -0.252 1.00 95.00 96 SER A C 1
ATOM 752 O O . SER A 1 96 ? -0.338 -12.827 0.652 1.00 95.00 96 SER A O 1
ATOM 754 N N . HIS A 1 97 ? 1.798 -12.578 -0.001 1.00 94.25 97 HIS A N 1
ATOM 755 C CA . HIS A 1 97 ? 2.353 -12.441 1.339 1.00 94.25 97 HIS A CA 1
ATOM 756 C C . HIS A 1 97 ? 1.723 -11.266 2.093 1.00 94.25 97 HIS A C 1
ATOM 758 O O . HIS A 1 97 ? 1.261 -11.428 3.224 1.00 94.25 97 HIS A O 1
ATOM 764 N N . ASN A 1 98 ? 1.629 -10.096 1.459 1.00 92.38 98 ASN A N 1
ATOM 765 C CA . ASN A 1 98 ? 1.024 -8.919 2.075 1.00 92.38 98 ASN A CA 1
ATOM 766 C C . ASN A 1 98 ? -0.470 -9.090 2.338 1.00 92.38 98 ASN A C 1
ATOM 768 O O . ASN A 1 98 ? -0.958 -8.657 3.384 1.00 92.38 98 ASN A O 1
ATOM 772 N N . GLN A 1 99 ? -1.197 -9.738 1.427 1.00 92.56 99 GLN A N 1
ATOM 773 C CA . GLN A 1 99 ? -2.614 -10.027 1.620 1.00 92.56 99 GLN A CA 1
ATOM 774 C C . GLN A 1 99 ? -2.831 -10.982 2.801 1.00 92.56 99 GLN A C 1
ATOM 776 O O . GLN A 1 99 ? -3.692 -10.726 3.646 1.00 92.56 99 GLN A O 1
ATOM 781 N N . ALA A 1 100 ? -2.022 -12.039 2.905 1.00 93.31 100 ALA A N 1
ATOM 782 C CA . ALA A 1 100 ? -2.062 -12.971 4.028 1.00 93.31 100 ALA A CA 1
ATOM 783 C C . ALA A 1 100 ? -1.722 -12.275 5.355 1.00 93.31 100 ALA A C 1
ATOM 785 O O . ALA A 1 100 ? -2.430 -12.452 6.350 1.00 93.31 100 ALA A O 1
ATOM 786 N N . LYS A 1 101 ? -0.692 -11.422 5.359 1.00 92.94 101 LYS A N 1
ATOM 787 C CA . LYS A 1 101 ? -0.281 -10.649 6.535 1.00 92.94 101 LYS A CA 1
ATOM 788 C C . LYS A 1 101 ? -1.363 -9.671 6.987 1.00 92.94 101 LYS A C 1
ATOM 790 O O . LYS A 1 101 ? -1.665 -9.602 8.176 1.00 92.94 101 LYS A O 1
ATOM 795 N N . LEU A 1 102 ? -1.997 -8.961 6.052 1.00 91.38 102 LEU A N 1
ATOM 796 C CA . LEU A 1 102 ? -3.125 -8.077 6.347 1.00 91.38 102 LEU A CA 1
ATOM 797 C C . LEU A 1 102 ? -4.309 -8.860 6.925 1.00 91.38 102 LEU A C 1
ATOM 799 O O . LEU A 1 102 ? -4.878 -8.447 7.934 1.00 91.38 102 LEU A O 1
ATOM 803 N N . ALA A 1 103 ? -4.663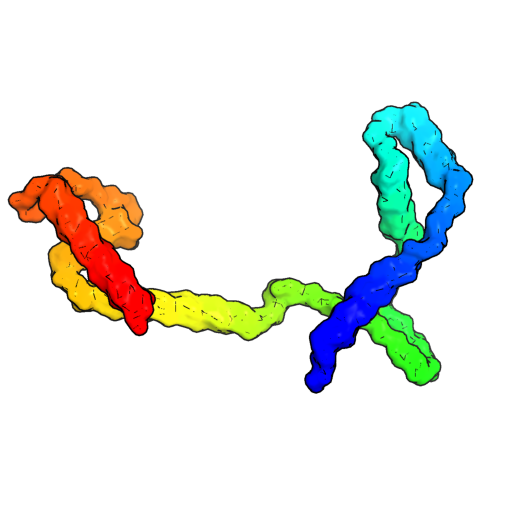 -9.999 6.323 1.00 91.62 103 ALA A N 1
ATOM 804 C CA . ALA A 1 103 ? -5.743 -10.848 6.816 1.00 91.62 103 ALA A CA 1
ATOM 805 C C . ALA A 1 103 ? -5.471 -11.316 8.252 1.00 91.62 103 ALA A C 1
ATOM 807 O O . ALA A 1 103 ? -6.338 -11.189 9.115 1.00 91.62 103 ALA A O 1
ATOM 808 N N . GLN A 1 104 ? -4.249 -11.772 8.539 1.00 92.19 104 GLN A N 1
ATOM 809 C CA . GLN A 1 104 ? -3.843 -12.151 9.890 1.00 92.19 104 GLN A CA 1
ATOM 810 C C . GLN A 1 104 ? -3.899 -10.959 10.855 1.00 92.19 104 GLN A C 1
ATOM 812 O O . GLN A 1 104 ? -4.477 -11.074 11.937 1.00 92.19 104 GLN A O 1
ATOM 817 N N . ALA A 1 105 ? -3.369 -9.799 10.466 1.00 92.25 105 ALA A N 1
ATOM 818 C CA . ALA A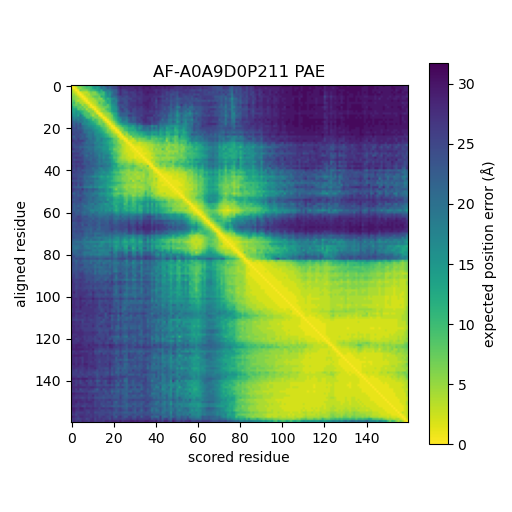 1 105 ? -3.392 -8.594 11.289 1.00 92.25 105 ALA A CA 1
ATOM 819 C C . ALA A 1 105 ? -4.829 -8.171 11.643 1.00 92.25 105 ALA A C 1
ATOM 821 O O . ALA A 1 105 ? -5.107 -7.843 12.795 1.00 92.25 105 ALA A O 1
ATOM 822 N N . LEU A 1 106 ? -5.769 -8.269 10.696 1.00 91.50 106 LEU A N 1
ATOM 823 C CA . LEU A 1 106 ? -7.191 -7.991 10.927 1.00 91.50 106 LEU A CA 1
ATOM 824 C C . LEU A 1 106 ? -7.836 -8.949 11.941 1.00 91.50 106 LEU A C 1
ATOM 826 O O . LEU A 1 106 ? -8.776 -8.544 12.623 1.00 91.50 106 LEU A O 1
ATOM 830 N N . THR A 1 107 ? -7.351 -10.188 12.080 1.00 90.44 107 THR A N 1
ATOM 831 C CA . THR A 1 107 ? -7.861 -11.124 13.107 1.00 90.44 107 THR A CA 1
ATOM 832 C C . THR A 1 107 ? -7.412 -10.785 14.529 1.00 90.44 107 THR A C 1
ATOM 834 O O . THR A 1 107 ? -8.063 -11.205 15.480 1.00 90.44 107 THR A O 1
ATOM 837 N N . MET A 1 108 ? -6.335 -10.007 14.695 1.00 89.88 108 MET A N 1
ATOM 838 C CA . MET A 1 108 ? -5.860 -9.555 16.012 1.00 89.88 108 MET A CA 1
ATOM 839 C C . MET A 1 108 ? -6.659 -8.366 16.562 1.00 89.88 108 MET A C 1
ATOM 841 O O . MET A 1 108 ? -6.524 -8.005 17.735 1.00 89.88 108 MET A O 1
ATOM 845 N N . LEU A 1 109 ? -7.455 -7.715 15.713 1.00 92.56 109 LEU A N 1
ATOM 846 C CA . LEU A 1 109 ? -8.323 -6.620 16.114 1.00 92.56 109 LEU A CA 1
ATOM 847 C C . LEU A 1 109 ? -9.607 -7.165 16.739 1.00 92.56 109 LEU A C 1
ATOM 849 O O . LEU A 1 109 ? -10.120 -8.211 16.349 1.00 92.56 109 LEU A O 1
ATOM 853 N N . ASP A 1 110 ? -10.154 -6.416 17.695 1.00 93.25 110 ASP A N 1
ATOM 854 C CA . ASP A 1 110 ? -11.498 -6.684 18.188 1.00 93.25 110 ASP A CA 1
ATOM 855 C C . ASP A 1 110 ? -12.536 -6.463 17.078 1.00 93.25 110 ASP A C 1
ATOM 857 O O . ASP A 1 110 ? 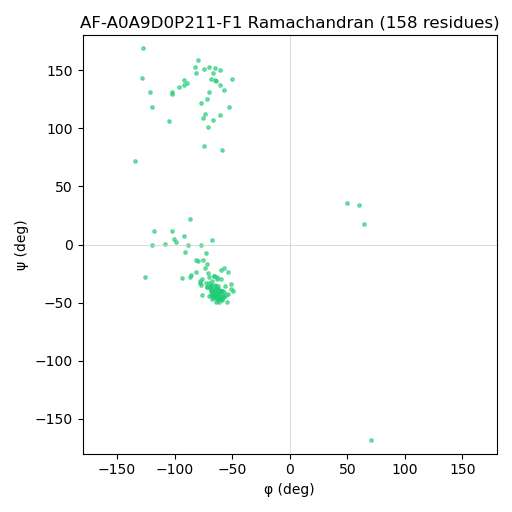-12.335 -5.662 16.161 1.00 93.25 110 ASP A O 1
ATOM 861 N N . GLU A 1 111 ? -13.658 -7.178 17.173 1.00 93.38 111 GLU A N 1
ATOM 862 C CA . GLU A 1 111 ? -14.705 -7.203 16.147 1.00 93.38 111 GLU A CA 1
ATOM 863 C C . GLU A 1 111 ? -15.195 -5.800 15.768 1.00 93.38 111 GLU A C 1
ATOM 865 O O . GLU A 1 111 ? -15.315 -5.482 14.584 1.00 93.38 111 GLU A O 1
ATOM 870 N N . ARG A 1 112 ? -15.381 -4.935 16.769 1.00 94.31 112 ARG A N 1
ATOM 871 C CA . ARG A 1 112 ? -15.828 -3.554 16.581 1.00 94.31 112 ARG A CA 1
ATOM 872 C C . ARG A 1 112 ? -14.780 -2.700 15.865 1.00 94.31 112 ARG A C 1
ATOM 874 O O . ARG A 1 112 ? -15.115 -1.979 14.930 1.00 94.31 112 ARG A O 1
ATOM 881 N N . SER A 1 113 ? -13.516 -2.766 16.284 1.00 94.94 113 SER A N 1
ATOM 882 C CA . SER A 1 113 ? -12.414 -2.058 15.618 1.00 94.94 113 SER A CA 1
ATOM 883 C C . SER A 1 113 ? -12.234 -2.505 14.169 1.00 94.94 113 SER A C 1
ATOM 885 O O . SER A 1 113 ? -11.985 -1.672 13.296 1.00 94.94 113 SER A O 1
ATOM 887 N N . ARG A 1 114 ? -12.366 -3.813 13.912 1.00 94.81 114 ARG A N 1
ATOM 888 C CA . ARG A 1 114 ? -12.272 -4.393 12.570 1.00 94.81 114 ARG A CA 1
ATOM 889 C C . ARG A 1 114 ? -13.384 -3.873 11.660 1.00 94.81 114 ARG A C 1
ATOM 891 O O . ARG A 1 114 ? -13.081 -3.438 10.555 1.00 94.81 114 ARG A O 1
ATOM 898 N N . ASP A 1 115 ? -14.630 -3.872 12.129 1.00 94.50 115 ASP A N 1
ATOM 899 C CA . ASP A 1 115 ? -15.775 -3.371 11.358 1.00 94.50 115 ASP A CA 1
ATOM 900 C C . ASP A 1 115 ? -15.632 -1.875 11.018 1.00 94.50 115 ASP A C 1
ATOM 902 O O . ASP A 1 115 ? -15.734 -1.490 9.851 1.00 94.50 115 ASP A O 1
ATOM 906 N N . ILE A 1 116 ? -15.274 -1.042 12.006 1.00 94.69 116 ILE A N 1
ATOM 907 C CA . ILE A 1 116 ? -15.047 0.400 11.803 1.00 94.69 116 ILE A CA 1
ATOM 908 C C . ILE A 1 116 ? -13.952 0.651 10.756 1.00 94.69 116 ILE A C 1
ATOM 910 O O . ILE A 1 116 ? -14.117 1.506 9.883 1.00 94.69 116 ILE A O 1
ATOM 914 N N . LEU A 1 117 ? -12.833 -0.079 10.816 1.00 94.06 117 LEU A N 1
ATOM 915 C CA . LEU A 1 117 ? -11.762 0.058 9.826 1.00 94.06 117 LEU A CA 1
ATOM 916 C C . LEU A 1 117 ? -12.187 -0.427 8.442 1.00 94.06 117 LEU A C 1
ATOM 918 O O . LEU A 1 117 ? -11.899 0.246 7.453 1.00 94.06 117 LEU A O 1
ATOM 922 N N . GLN A 1 118 ? -12.881 -1.562 8.358 1.00 92.81 118 GLN A N 1
ATOM 923 C CA . GLN A 1 118 ? -13.300 -2.136 7.085 1.00 92.81 118 GLN A CA 1
ATOM 924 C C . GLN A 1 118 ? -14.232 -1.190 6.322 1.00 92.81 118 GLN A C 1
ATOM 926 O O . GLN A 1 118 ? -14.011 -0.938 5.137 1.00 92.81 118 GLN A O 1
ATOM 931 N N . ARG A 1 119 ? -15.221 -0.605 7.003 1.00 94.12 119 ARG A N 1
ATOM 932 C CA . ARG A 1 119 ? -16.182 0.326 6.390 1.00 94.12 119 ARG A CA 1
ATOM 933 C C . ARG A 1 119 ? -15.575 1.681 6.017 1.00 94.12 119 ARG A C 1
ATOM 935 O O . ARG A 1 119 ? -16.080 2.356 5.126 1.00 94.12 119 ARG A O 1
ATOM 942 N N . ARG A 1 120 ? -14.491 2.096 6.681 1.00 94.56 120 ARG A N 1
ATOM 943 C CA . ARG A 1 120 ? -13.823 3.384 6.413 1.00 94.56 120 ARG A CA 1
ATOM 944 C C . ARG A 1 120 ? -12.667 3.303 5.419 1.00 94.56 120 ARG A C 1
ATOM 946 O O . ARG A 1 120 ? -12.384 4.302 4.764 1.00 94.56 120 ARG A O 1
ATOM 953 N N . TRP A 1 121 ? -11.978 2.165 5.331 1.00 90.94 121 TRP A N 1
ATOM 954 C CA . TRP A 1 121 ? -10.725 2.040 4.570 1.00 90.94 121 TRP A CA 1
ATOM 955 C C . TRP A 1 121 ? -10.713 0.921 3.534 1.00 90.94 121 TRP A C 1
ATOM 957 O O . TRP A 1 121 ? -9.975 1.035 2.561 1.00 90.94 121 TRP A O 1
ATOM 967 N N . LEU A 1 122 ? -11.486 -0.148 3.740 1.00 89.44 122 LEU A N 1
ATOM 968 C CA . LEU A 1 122 ? -11.471 -1.341 2.881 1.00 89.44 122 LEU A CA 1
ATOM 969 C C . LEU A 1 122 ? -12.734 -1.476 2.019 1.00 89.44 122 LEU A C 1
ATOM 971 O O . LEU A 1 122 ? -12.861 -2.441 1.271 1.00 89.44 122 LEU A O 1
ATOM 975 N N . THR A 1 123 ? -13.669 -0.535 2.136 1.00 91.88 123 THR A N 1
ATOM 976 C CA . THR A 1 123 ? -14.940 -0.522 1.407 1.00 91.88 123 THR A CA 1
ATOM 977 C C . THR A 1 123 ? -15.110 0.830 0.730 1.00 91.88 123 THR A C 1
ATOM 979 O O . THR A 1 123 ? -14.739 1.858 1.297 1.00 91.88 123 THR A O 1
ATOM 982 N N . GLU A 1 124 ? -15.682 0.822 -0.470 1.00 90.81 124 GLU A N 1
ATOM 983 C CA . GLU A 1 124 ? -16.082 2.027 -1.192 1.00 90.81 124 GLU A CA 1
ATOM 984 C C . GLU A 1 124 ? -17.597 1.962 -1.474 1.00 90.81 124 GLU A C 1
ATOM 986 O O . GLU A 1 124 ? -18.064 0.929 -1.964 1.00 90.81 124 GLU A O 1
ATOM 991 N N . PRO A 1 125 ? -18.379 3.024 -1.188 1.00 90.00 125 PRO A N 1
ATOM 992 C CA . PRO A 1 125 ? -17.956 4.305 -0.615 1.00 90.00 125 PRO A CA 1
ATOM 993 C C . PRO A 1 125 ? -17.629 4.215 0.885 1.00 90.00 125 PRO A C 1
ATOM 995 O O . PRO A 1 125 ? -18.199 3.409 1.617 1.00 90.00 125 PRO A O 1
ATOM 998 N N . LYS A 1 126 ? -16.722 5.080 1.347 1.00 93.44 126 LYS A N 1
ATOM 999 C CA . LYS A 1 126 ? -16.294 5.133 2.753 1.00 93.44 126 LYS A CA 1
ATOM 1000 C C . LYS A 1 126 ? -17.391 5.661 3.672 1.00 93.44 126 LYS A C 1
ATOM 1002 O O . LYS A 1 126 ? -17.924 6.750 3.451 1.00 93.44 126 LYS A O 1
ATOM 1007 N N . GLU A 1 127 ? -17.633 4.947 4.767 1.00 93.75 127 GLU A N 1
ATOM 1008 C CA . GLU A 1 127 ? -18.551 5.396 5.814 1.00 93.75 127 GLU A CA 1
ATOM 1009 C C . GLU A 1 127 ? -18.018 6.615 6.581 1.00 93.75 127 GLU A C 1
ATOM 1011 O O . GLU A 1 127 ? -16.824 6.751 6.891 1.00 93.75 127 GLU A O 1
ATOM 1016 N N . THR A 1 128 ? -18.925 7.523 6.938 1.00 94.81 128 THR A N 1
ATOM 1017 C CA . THR A 1 128 ? -18.567 8.724 7.699 1.00 94.81 128 THR A CA 1
ATOM 1018 C C . THR A 1 128 ? -18.407 8.410 9.190 1.00 94.81 128 THR A C 1
ATOM 1020 O O . THR A 1 128 ? -18.942 7.438 9.715 1.00 94.81 128 THR A O 1
ATOM 1023 N N . LEU A 1 129 ? -17.680 9.259 9.926 1.00 95.50 129 LEU A N 1
ATOM 1024 C CA . LEU A 1 129 ? -17.580 9.096 11.385 1.00 95.50 129 LEU A CA 1
ATOM 1025 C C . LEU A 1 129 ? -18.937 9.254 12.083 1.00 95.50 129 LEU A C 1
ATOM 1027 O O . LEU A 1 129 ? -19.125 8.673 13.144 1.00 95.50 129 LEU A O 1
ATOM 1031 N N . HIS A 1 130 ? -19.845 10.053 11.513 1.00 94.94 130 HIS A N 1
ATOM 1032 C CA . HIS A 1 130 ? -21.153 10.334 12.104 1.00 94.94 130 HIS A CA 1
ATOM 1033 C C . HIS A 1 130 ? -22.101 9.147 11.916 1.00 94.94 130 HIS A C 1
ATOM 1035 O O . HIS A 1 130 ? -22.710 8.719 12.885 1.00 94.94 130 HIS A O 1
ATOM 1041 N N . THR A 1 131 ? -22.129 8.537 10.725 1.00 94.25 131 THR A N 1
ATOM 1042 C CA . THR A 1 131 ? -22.947 7.337 10.468 1.00 94.25 131 THR A CA 1
ATOM 1043 C C . THR A 1 131 ? -22.571 6.187 11.405 1.00 94.25 131 THR A C 1
ATOM 1045 O O . THR A 1 131 ? -23.437 5.603 12.050 1.00 94.25 131 THR A O 1
ATOM 1048 N N . LEU A 1 132 ? -21.271 5.933 11.582 1.00 95.00 132 LEU A N 1
ATOM 1049 C CA . LEU A 1 132 ? -20.787 4.920 12.528 1.00 95.00 132 LEU A CA 1
ATOM 1050 C C . LEU A 1 132 ? -21.031 5.307 13.995 1.00 95.00 132 LEU A C 1
ATOM 1052 O O . LEU A 1 132 ? -21.274 4.445 14.835 1.00 95.00 132 LEU A O 1
ATOM 1056 N N . ALA A 1 133 ? -20.943 6.593 14.331 1.00 95.69 133 ALA A N 1
ATOM 1057 C CA . ALA A 1 133 ? -21.233 7.088 15.674 1.00 95.69 133 ALA A CA 1
ATOM 1058 C C . ALA A 1 133 ? -22.697 6.837 16.060 1.00 95.69 133 ALA A C 1
ATOM 1060 O O . ALA A 1 133 ? -22.954 6.315 17.148 1.00 95.69 133 ALA A O 1
ATOM 1061 N N . ASP A 1 134 ? -23.618 7.135 15.143 1.00 96.06 134 ASP A N 1
ATOM 1062 C CA . ASP A 1 134 ? -25.054 6.934 15.316 1.00 96.06 134 ASP A CA 1
ATOM 1063 C C . ASP A 1 134 ? -25.398 5.439 15.448 1.00 96.06 134 ASP A C 1
ATOM 1065 O O . ASP A 1 134 ? -26.117 5.059 16.371 1.00 96.06 134 ASP A O 1
ATOM 1069 N N . GLU A 1 135 ? -24.824 4.572 14.603 1.00 94.56 135 GLU A N 1
ATOM 1070 C CA . GLU A 1 135 ? -25.036 3.112 14.649 1.00 94.56 135 GLU A CA 1
ATOM 1071 C C . GLU A 1 135 ? -24.545 2.492 15.964 1.00 94.56 135 GLU A C 1
ATOM 1073 O O . GLU A 1 135 ? -25.229 1.676 16.582 1.00 94.56 135 GLU A O 1
ATOM 1078 N N . TYR A 1 136 ? -23.361 2.898 16.423 1.00 94.31 136 TYR A N 1
ATOM 1079 C CA . TYR A 1 136 ? -22.760 2.363 17.640 1.00 94.31 136 TYR A CA 1
ATOM 1080 C C . TYR A 1 136 ? -23.174 3.103 18.923 1.00 94.31 136 TYR A C 1
ATOM 1082 O O . TYR A 1 136 ? -22.683 2.751 20.003 1.00 94.31 136 TYR A O 1
ATOM 1090 N N . GLY A 1 137 ? -24.017 4.136 18.827 1.00 94.94 137 GLY A N 1
ATOM 1091 C CA . GLY A 1 137 ? -24.480 4.939 19.963 1.00 94.94 137 GLY A CA 1
ATOM 1092 C C . GLY A 1 137 ? -23.353 5.636 20.736 1.00 94.94 137 GLY A C 1
ATOM 1093 O O . GLY A 1 137 ? -23.415 5.751 21.961 1.00 94.94 137 GLY A O 1
ATOM 1094 N N . VAL A 1 138 ? -22.285 6.056 20.053 1.00 95.62 138 VAL A N 1
ATOM 1095 C CA . VAL A 1 138 ? -21.126 6.743 20.655 1.00 95.62 138 VAL A CA 1
ATOM 1096 C C . VAL A 1 138 ? -20.826 8.045 19.925 1.00 95.62 138 VAL A C 1
ATOM 1098 O O . VAL A 1 138 ? -21.340 8.287 18.848 1.00 95.62 138 VAL A O 1
ATOM 1101 N N . SER A 1 139 ? -19.961 8.900 20.475 1.00 96.50 139 SER A N 1
ATOM 1102 C CA . SER A 1 139 ? -19.547 10.116 19.766 1.00 96.50 139 SER A CA 1
ATOM 1103 C C . SER A 1 139 ? -18.642 9.813 18.563 1.00 96.50 139 SER A C 1
ATOM 1105 O O . SER A 1 139 ? -17.861 8.857 18.573 1.00 96.50 139 SER A O 1
ATOM 1107 N N . ALA A 1 140 ? -18.663 10.688 17.554 1.00 96.06 140 ALA A N 1
ATOM 1108 C CA . ALA A 1 140 ? -17.754 10.616 16.404 1.00 96.06 140 ALA A CA 1
ATOM 1109 C C . ALA A 1 140 ? -16.268 10.627 16.818 1.00 96.06 140 ALA A C 1
ATOM 1111 O O . ALA A 1 140 ? -15.449 9.910 16.242 1.00 96.06 140 ALA A O 1
ATOM 1112 N N . GLU A 1 141 ? -15.917 11.373 17.870 1.00 96.62 141 GLU A N 1
ATOM 1113 C CA . GLU A 1 141 ? -14.556 11.366 18.422 1.00 96.62 141 GLU A CA 1
ATOM 1114 C C . GLU A 1 141 ? -14.192 9.999 19.020 1.00 96.62 141 GLU A C 1
ATOM 1116 O O . GLU A 1 141 ? -13.060 9.537 18.879 1.00 96.62 141 GLU A O 1
ATOM 1121 N N . ARG A 1 142 ? -15.151 9.290 19.631 1.00 96.75 142 ARG A N 1
ATOM 1122 C CA . ARG A 1 142 ? -14.906 7.935 20.132 1.00 96.75 142 ARG A CA 1
ATOM 1123 C C . ARG A 1 142 ? -14.612 6.956 18.995 1.00 96.75 142 ARG A C 1
ATOM 1125 O O . ARG A 1 142 ? -13.693 6.151 19.137 1.00 96.75 142 ARG A O 1
ATOM 1132 N N . ILE A 1 143 ? -15.334 7.042 17.875 1.00 96.75 143 ILE A N 1
ATOM 1133 C CA . ILE A 1 143 ? -15.042 6.245 16.670 1.00 96.75 143 ILE A CA 1
ATOM 1134 C C . ILE A 1 143 ? -13.630 6.550 16.156 1.00 96.75 143 ILE A C 1
ATOM 1136 O O . ILE A 1 143 ? -12.856 5.623 15.926 1.00 96.75 143 ILE A O 1
ATOM 1140 N N . ARG A 1 144 ? -13.246 7.831 16.079 1.00 95.69 144 ARG A N 1
ATOM 1141 C CA . ARG A 1 144 ? -11.895 8.252 15.669 1.00 95.69 144 ARG A CA 1
ATOM 1142 C C . ARG A 1 144 ? -10.795 7.676 16.568 1.00 95.69 144 ARG A C 1
ATOM 1144 O O . ARG A 1 144 ? -9.740 7.273 16.081 1.00 95.69 144 ARG A O 1
ATOM 1151 N N . GLN A 1 145 ? -11.016 7.628 17.882 1.00 96.25 145 GLN A N 1
ATOM 1152 C CA . GLN A 1 145 ? -10.067 7.020 18.821 1.00 96.25 145 GLN A CA 1
ATOM 1153 C C . GLN A 1 145 ? -9.915 5.515 18.590 1.00 96.25 145 GLN A C 1
ATOM 1155 O O . GLN A 1 145 ? -8.793 5.007 18.600 1.00 96.25 145 GLN A O 1
ATOM 1160 N N . ILE A 1 146 ? -11.031 4.808 18.383 1.00 95.62 146 ILE A N 1
ATOM 1161 C CA . ILE A 1 146 ? -11.027 3.371 18.085 1.00 95.62 146 ILE A CA 1
ATOM 1162 C C . ILE A 1 146 ? -10.268 3.120 16.779 1.00 95.62 146 ILE A C 1
ATOM 1164 O O . ILE A 1 146 ? -9.336 2.322 16.769 1.00 95.62 146 ILE A O 1
ATOM 1168 N N . GLU A 1 147 ? -10.587 3.871 15.724 1.00 94.50 147 GLU A N 1
ATOM 1169 C CA . GLU A 1 147 ? -9.904 3.820 14.428 1.00 94.50 147 GLU A CA 1
ATOM 1170 C C . GLU A 1 147 ? -8.390 4.022 14.572 1.00 94.50 147 GLU A C 1
ATOM 1172 O O . GLU A 1 147 ? -7.607 3.210 14.082 1.00 94.50 147 GLU A O 1
ATOM 1177 N N . LYS A 1 148 ? -7.959 5.062 15.297 1.00 96.06 148 LYS A N 1
ATOM 1178 C CA . LYS A 1 148 ? -6.533 5.341 15.518 1.00 96.06 148 LYS A CA 1
ATOM 1179 C C . LYS A 1 148 ? -5.828 4.190 16.238 1.00 96.06 148 LYS A C 1
ATOM 1181 O O . LYS A 1 148 ? -4.738 3.786 15.841 1.00 96.06 148 LYS A O 1
ATOM 1186 N N . ASN A 1 149 ? -6.439 3.656 17.293 1.00 95.25 149 ASN A N 1
ATOM 1187 C CA . ASN A 1 149 ? -5.863 2.547 18.053 1.00 95.25 149 ASN A CA 1
ATOM 1188 C C . ASN A 1 149 ? -5.778 1.269 17.213 1.00 95.25 149 ASN A C 1
ATOM 1190 O O . ASN A 1 149 ? -4.780 0.553 17.273 1.00 95.25 149 ASN A O 1
ATOM 1194 N N . ALA A 1 150 ? -6.810 1.001 16.420 1.00 94.62 150 ALA A N 1
ATOM 1195 C CA . ALA A 1 150 ? -6.875 -0.134 15.520 1.00 94.62 150 ALA A CA 1
ATOM 1196 C C . ALA A 1 150 ? -5.819 -0.034 14.405 1.00 94.62 150 ALA A C 1
ATOM 1198 O O . ALA A 1 150 ? -5.109 -1.003 14.144 1.00 94.62 150 ALA A O 1
ATOM 1199 N N . MET A 1 151 ? -5.632 1.158 13.827 1.00 93.62 151 MET A N 1
ATOM 1200 C CA . MET A 1 151 ? -4.596 1.425 12.827 1.00 93.62 151 MET A CA 1
ATOM 1201 C C . MET A 1 151 ? -3.186 1.221 13.395 1.00 93.62 151 MET A C 1
ATOM 1203 O O . MET A 1 151 ? -2.359 0.570 12.765 1.00 93.62 151 MET A O 1
ATOM 1207 N N . ASN A 1 152 ? -2.920 1.697 14.616 1.00 94.12 152 ASN A N 1
ATOM 1208 C CA . ASN A 1 152 ? -1.630 1.475 15.278 1.00 94.12 152 ASN A CA 1
ATOM 1209 C C . ASN A 1 152 ? -1.348 -0.021 15.506 1.00 94.12 152 ASN A C 1
ATOM 1211 O O . ASN A 1 152 ? -0.217 -0.470 15.331 1.00 94.12 152 ASN A O 1
ATOM 1215 N N . LYS A 1 153 ? -2.371 -0.808 15.873 1.00 92.06 153 LYS A N 1
ATOM 1216 C CA . LYS A 1 153 ? -2.241 -2.268 16.020 1.00 92.06 153 LYS A CA 1
ATOM 1217 C C . LYS A 1 153 ? -1.958 -2.953 14.682 1.00 92.06 153 LYS A C 1
ATOM 1219 O O . LYS A 1 153 ? -1.078 -3.805 14.630 1.00 92.06 153 LYS A O 1
ATOM 1224 N N . LEU A 1 154 ? -2.657 -2.557 13.614 1.00 92.12 154 LEU A N 1
ATOM 1225 C CA . LEU A 1 154 ? -2.396 -3.063 12.262 1.00 92.12 154 LEU A CA 1
ATOM 1226 C C . LEU A 1 154 ? -0.969 -2.752 11.811 1.00 92.12 154 LEU A C 1
ATOM 1228 O O . LEU A 1 154 ? -0.277 -3.649 11.345 1.00 92.12 154 LEU A O 1
ATOM 1232 N N . GLN A 1 155 ? -0.504 -1.517 12.005 1.00 91.38 155 GLN A N 1
ATOM 1233 C CA . GLN A 1 155 ? 0.867 -1.125 11.672 1.00 91.38 155 GLN A CA 1
ATOM 1234 C C . GLN A 1 155 ? 1.898 -1.960 12.437 1.00 91.38 155 GLN A C 1
ATOM 1236 O O . GLN A 1 155 ? 2.858 -2.436 11.837 1.00 91.38 155 GLN A O 1
ATOM 1241 N N . GLY A 1 156 ? 1.676 -2.201 13.733 1.00 91.38 156 GLY A N 1
ATOM 1242 C CA . GLY A 1 156 ? 2.532 -3.080 14.530 1.00 91.38 156 GLY A CA 1
ATOM 1243 C C . GLY A 1 156 ? 2.563 -4.519 14.006 1.00 91.38 156 GLY A C 1
ATOM 1244 O O . GLY A 1 156 ? 3.639 -5.085 13.843 1.00 91.38 156 GLY A O 1
ATOM 1245 N N . ALA A 1 157 ? 1.402 -5.094 13.682 1.00 89.06 157 ALA A N 1
ATOM 1246 C CA . ALA A 1 157 ? 1.296 -6.457 13.156 1.00 89.06 157 ALA A CA 1
ATOM 1247 C C . ALA A 1 157 ? 1.843 -6.606 11.724 1.00 89.06 157 ALA A C 1
ATOM 1249 O O . ALA A 1 157 ? 2.307 -7.677 11.349 1.00 89.06 157 ALA A O 1
ATOM 1250 N N . MET A 1 158 ? 1.806 -5.541 10.918 1.00 88.44 158 MET A N 1
ATOM 1251 C CA . MET A 1 158 ? 2.388 -5.525 9.573 1.00 88.44 158 MET A CA 1
ATOM 1252 C C . MET A 1 158 ? 3.904 -5.284 9.575 1.00 88.44 158 MET A C 1
ATOM 1254 O O . MET A 1 158 ? 4.568 -5.671 8.615 1.00 88.44 158 MET A O 1
ATOM 1258 N N . ALA A 1 159 ? 4.456 -4.662 10.619 1.00 83.12 159 ALA A N 1
ATOM 1259 C CA . ALA A 1 159 ? 5.895 -4.442 10.769 1.00 83.12 159 ALA A CA 1
ATOM 1260 C C . ALA A 1 159 ? 6.635 -5.628 11.419 1.00 83.12 159 ALA A C 1
ATOM 1262 O O . ALA A 1 159 ? 7.829 -5.786 11.175 1.00 83.12 159 ALA A O 1
ATOM 1263 N N . ALA A 1 160 ? 5.937 -6.432 12.230 1.00 58.72 160 ALA A N 1
ATOM 1264 C CA . ALA A 1 160 ? 6.439 -7.675 12.827 1.00 58.72 160 ALA A CA 1
ATOM 1265 C C . ALA A 1 160 ? 6.558 -8.806 11.798 1.00 58.72 160 ALA A C 1
ATOM 1267 O O . ALA A 1 160 ? 7.498 -9.616 11.915 1.00 58.72 160 ALA A O 1
#

Foldseek 3Di:
DCDPVVVVVVVCVVVVPPPDQDPPVVLVVVVVVCVVVVVVDDSVRSSVVCVVVVDDDADQQHDDDPDPPPDDGNVVPDDDPPPDVVVVVVVVVVVVVLVVLLVVLLVVADPLLSVLCCQQPVDPPHDQLVNSCVVVVHDSVVSVVSPVVSVVSSVVSSVD

Secondary structure (DSSP, 8-state):
---HHHHHHHHHHHHSS--SPPPHHHHHHHHHHHHHTT----HHHHHHHHHHHSSPPPPTT----SSS-----GGGT---TT--HHHHHHHHHHHHHHHHHHHHHHHTS-HHHHHHHIIIIISSSPPPHHHHHHHTTS-HHHHHHHHHHHHHHHHHHHH-

Sequence (160 aa):
MISVSDAILSRKSIRAYRKEPVPFELLNEILETARRWDLGVKPEEVSEMESRLSGSDLGFDGFQSDDDDNHTAPIAYLTHDSADPAQTLEAADWSSHNQAKLAQALTMLDERSRDILQRRWLTEPKETLHTLADEYGVSAERIRQIEKNAMNKLQGAMAA

pLDDT: mean 78.39, std 17.86, range [36.41, 96.75]

Radius of gyration: 31.6 Å; Cα contacts (8 Å, |Δi|>4): 77; chains: 1; bounding box: 61×47×66 Å

Nearest PDB structures (foldseek):
  8hkc-assembly1_E  TM=5.656E-01  e=1.721E-09  Escherichia coli K-12
  7kim-assembly1_F  TM=4.360E-01  e=7.570E-05  Mycobacterium tuberculosis
  8to1-assembly1_L  TM=4.275E-01  e=2.290E-03  Escherichia coli K-12
  6wmt-assembly1_Z  TM=4.203E-01  e=1.834E-02  Francisella tularensis subsp. holarctica LVS